Protein AF-A0A3D3SY87-F1 (afdb_monomer_lite)

Structure (mmCIF, N/CA/C/O backbone):
data_AF-A0A3D3SY87-F1
#
_entry.id   AF-A0A3D3SY87-F1
#
loop_
_atom_site.group_PDB
_atom_site.id
_atom_site.type_symbol
_atom_site.label_atom_id
_atom_site.label_alt_id
_atom_site.label_comp_id
_atom_site.label_asym_id
_atom_site.label_entity_id
_atom_site.label_seq_id
_atom_site.pdbx_PDB_ins_code
_atom_site.Cartn_x
_atom_site.Cartn_y
_atom_site.Cartn_z
_atom_site.occupancy
_atom_site.B_iso_or_equiv
_atom_site.auth_seq_id
_atom_site.auth_comp_id
_atom_site.auth_asym_id
_atom_site.auth_atom_id
_atom_site.pdbx_PDB_model_num
ATOM 1 N N . LEU A 1 1 ? 7.228 9.126 -14.084 1.00 74.38 1 LEU A N 1
ATOM 2 C CA . LEU A 1 1 ? 7.995 8.641 -15.252 1.00 74.38 1 LEU A CA 1
ATOM 3 C C . LEU A 1 1 ? 8.255 7.158 -15.000 1.00 74.38 1 LEU A C 1
ATOM 5 O O . LEU A 1 1 ? 9.196 6.832 -14.297 1.00 74.38 1 LEU A O 1
ATOM 9 N N . GLY A 1 2 ? 7.311 6.293 -15.384 1.00 86.38 2 GLY A N 1
ATOM 10 C CA . GLY A 1 2 ? 7.269 4.872 -14.997 1.00 86.38 2 GLY A CA 1
ATOM 11 C C . GLY A 1 2 ? 8.141 3.975 -15.876 1.00 86.38 2 GLY A C 1
ATOM 12 O O . GLY A 1 2 ? 7.645 2.997 -16.416 1.00 86.38 2 GLY A O 1
ATOM 13 N N . THR A 1 3 ? 9.404 4.349 -16.077 1.00 90.50 3 THR A N 1
ATOM 14 C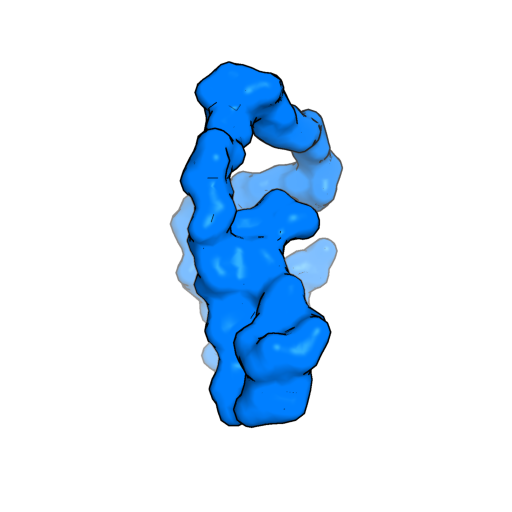 CA . THR A 1 3 ? 10.343 3.609 -16.932 1.00 90.50 3 THR A CA 1
ATOM 15 C C . THR A 1 3 ? 11.089 2.559 -16.097 1.00 90.50 3 THR A C 1
ATOM 17 O O . THR A 1 3 ? 11.707 2.943 -15.100 1.00 90.50 3 THR A O 1
ATOM 20 N N . PRO A 1 4 ? 11.044 1.261 -16.458 1.00 92.00 4 PRO A N 1
ATOM 21 C CA . PRO A 1 4 ? 11.728 0.205 -15.711 1.00 92.00 4 PRO A CA 1
ATOM 22 C C . PRO A 1 4 ? 13.259 0.311 -15.834 1.00 92.00 4 PRO A C 1
ATOM 24 O O . PRO A 1 4 ? 13.783 0.713 -16.873 1.00 92.00 4 PRO A O 1
ATOM 27 N N . ILE A 1 5 ? 13.978 -0.053 -14.765 1.00 93.06 5 ILE A N 1
ATOM 28 C CA . ILE A 1 5 ? 15.458 -0.029 -14.683 1.00 93.06 5 ILE A CA 1
ATOM 29 C C . ILE A 1 5 ? 16.066 -1.362 -14.220 1.00 93.06 5 ILE A C 1
ATOM 31 O O . ILE A 1 5 ? 17.283 -1.489 -14.111 1.00 93.06 5 ILE A O 1
ATOM 35 N N . ASP A 1 6 ? 15.225 -2.349 -13.931 1.00 94.00 6 ASP A N 1
ATOM 36 C CA . ASP A 1 6 ? 15.590 -3.670 -13.407 1.00 94.00 6 ASP A CA 1
ATOM 37 C C . ASP A 1 6 ? 16.027 -4.665 -14.498 1.00 94.00 6 ASP A C 1
ATOM 39 O O . ASP A 1 6 ? 16.360 -5.805 -14.188 1.00 94.00 6 ASP A O 1
ATOM 43 N N . GLN A 1 7 ? 16.066 -4.227 -15.764 1.00 92.62 7 GLN A N 1
ATOM 44 C CA . GLN A 1 7 ? 16.432 -5.025 -16.943 1.00 92.62 7 GLN A CA 1
ATOM 45 C C . GLN A 1 7 ? 15.495 -6.215 -17.219 1.00 92.62 7 GLN A C 1
ATOM 47 O O . GLN A 1 7 ? 15.845 -7.100 -18.000 1.00 92.62 7 GLN A O 1
ATOM 52 N N . ALA A 1 8 ? 14.290 -6.227 -16.642 1.00 92.56 8 ALA A N 1
ATOM 53 C CA . ALA A 1 8 ? 13.316 -7.305 -16.824 1.00 92.56 8 ALA A CA 1
ATOM 54 C C . ALA A 1 8 ? 12.442 -7.161 -18.090 1.00 92.56 8 ALA A C 1
ATOM 56 O O . ALA A 1 8 ? 11.517 -7.945 -18.292 1.00 92.56 8 ALA A O 1
ATOM 57 N N . GLY A 1 9 ? 12.744 -6.190 -18.959 1.00 90.06 9 GLY A N 1
ATOM 58 C CA . GLY A 1 9 ? 11.956 -5.868 -20.151 1.00 90.06 9 GLY A CA 1
ATOM 59 C C . GLY A 1 9 ? 10.999 -4.692 -19.936 1.00 90.06 9 GLY A C 1
ATOM 60 O O . GLY A 1 9 ? 11.134 -3.931 -18.978 1.00 90.06 9 GLY A O 1
ATOM 61 N N . GLU A 1 10 ? 10.065 -4.505 -20.870 1.00 90.75 10 GLU A N 1
ATOM 62 C CA . GLU A 1 10 ? 9.050 -3.449 -20.789 1.00 90.75 10 GLU A CA 1
ATOM 63 C C . GLU A 1 10 ? 7.865 -3.861 -19.900 1.00 90.75 10 GLU A C 1
ATOM 65 O O . GLU A 1 10 ? 7.570 -5.045 -19.736 1.00 90.75 10 GLU A O 1
ATOM 70 N N . ILE A 1 11 ? 7.174 -2.871 -19.326 1.00 90.06 11 ILE A N 1
ATOM 71 C CA . ILE A 1 11 ? 5.963 -3.096 -18.529 1.00 90.06 11 ILE A CA 1
ATOM 72 C C . ILE A 1 11 ? 4.767 -3.175 -19.483 1.00 90.06 11 ILE A C 1
ATOM 74 O O . ILE A 1 11 ? 4.360 -2.155 -20.037 1.00 90.06 11 ILE A O 1
ATOM 78 N N . ASP A 1 12 ? 4.188 -4.365 -19.641 1.00 90.62 12 ASP A N 1
ATOM 79 C CA . ASP A 1 12 ? 2.953 -4.565 -20.406 1.00 90.62 12 ASP A CA 1
ATOM 80 C C . ASP A 1 12 ? 1.732 -4.156 -19.562 1.00 90.62 12 ASP A C 1
ATOM 82 O O . ASP A 1 12 ? 1.231 -4.921 -18.735 1.00 90.62 12 ASP A O 1
ATOM 86 N N . ALA A 1 13 ? 1.296 -2.904 -19.713 1.00 91.00 13 ALA A N 1
ATOM 87 C CA . ALA A 1 13 ? 0.132 -2.350 -19.029 1.00 91.00 13 ALA A CA 1
ATOM 88 C C . ALA A 1 13 ? -0.896 -1.846 -20.049 1.00 91.00 13 ALA A C 1
ATOM 90 O O . ALA A 1 13 ? -0.593 -0.991 -20.877 1.00 91.00 13 ALA A O 1
ATOM 91 N N . ALA A 1 14 ? -2.135 -2.338 -19.952 1.00 92.25 14 ALA A N 1
ATOM 92 C CA . ALA A 1 14 ? -3.239 -1.884 -20.801 1.00 92.25 14 ALA A CA 1
ATOM 93 C C . ALA A 1 14 ? -3.730 -0.472 -20.431 1.00 92.25 14 ALA A C 1
ATOM 95 O O . ALA A 1 14 ? -4.174 0.279 -21.297 1.00 92.25 14 ALA A O 1
ATOM 96 N N . ASP A 1 15 ? -3.622 -0.110 -19.148 1.00 92.56 15 ASP A N 1
ATOM 97 C CA . ASP A 1 15 ? -4.184 1.115 -18.591 1.00 92.56 15 ASP A CA 1
ATOM 98 C C . ASP A 1 15 ? -3.121 1.967 -17.889 1.00 92.56 15 ASP A C 1
ATOM 100 O O . ASP A 1 15 ? -2.293 1.479 -17.116 1.00 92.56 15 ASP A O 1
ATOM 104 N N . HIS A 1 16 ? -3.209 3.282 -18.091 1.00 90.44 16 HIS A N 1
ATOM 105 C CA . HIS A 1 16 ? -2.386 4.272 -17.403 1.00 90.44 16 HIS A CA 1
ATOM 106 C C . HIS A 1 16 ? -3.264 5.342 -16.753 1.00 90.44 16 HIS A C 1
ATOM 108 O O . HIS A 1 16 ? -4.211 5.848 -17.352 1.00 90.44 16 HIS A O 1
ATOM 114 N N . MET A 1 17 ? -2.921 5.726 -15.522 1.00 91.44 17 MET A N 1
ATOM 115 C CA . MET A 1 17 ? -3.634 6.756 -14.766 1.00 91.44 17 MET A CA 1
ATOM 116 C C . MET A 1 17 ? -2.735 7.969 -14.491 1.00 91.44 17 MET A C 1
ATOM 118 O O . MET A 1 17 ? -1.519 7.817 -14.345 1.00 91.44 17 MET A O 1
ATOM 122 N N . PRO A 1 18 ? -3.307 9.183 -14.387 1.00 93.50 18 PRO A N 1
ATOM 123 C CA . PRO A 1 18 ? -2.549 10.370 -14.017 1.00 93.50 18 PRO A CA 1
ATOM 124 C C . PRO A 1 18 ? -2.022 10.269 -12.580 1.00 93.50 18 PRO A C 1
ATOM 126 O O . PRO A 1 18 ? -2.706 9.774 -11.685 1.00 93.50 18 PRO A O 1
ATOM 129 N N . ILE A 1 19 ? -0.822 10.814 -12.356 1.00 92.69 19 ILE A N 1
ATOM 130 C CA . ILE A 1 19 ? -0.172 10.859 -11.032 1.00 92.69 19 ILE A CA 1
ATOM 131 C C . ILE A 1 19 ? -1.012 11.673 -10.033 1.00 92.69 19 ILE A C 1
ATOM 133 O O . ILE A 1 19 ? -1.058 11.360 -8.847 1.00 92.69 19 ILE A O 1
ATOM 137 N N . HIS A 1 20 ? -1.714 12.696 -10.521 1.00 94.56 20 HIS A N 1
ATOM 138 C CA . HIS A 1 20 ? -2.638 13.495 -9.727 1.00 94.56 20 HIS A CA 1
ATOM 139 C C . HIS A 1 20 ? -4.079 13.172 -10.117 1.00 94.56 20 HIS A C 1
ATOM 141 O O . HIS A 1 20 ? -4.487 13.386 -11.259 1.00 94.56 20 HIS A O 1
ATOM 147 N N . ARG A 1 21 ? -4.864 12.698 -9.147 1.00 93.31 21 ARG A N 1
ATOM 148 C CA . ARG A 1 21 ? -6.305 12.466 -9.285 1.00 93.31 21 ARG A CA 1
ATOM 149 C C . ARG A 1 21 ? -7.024 12.844 -7.997 1.00 93.31 21 ARG A C 1
ATOM 151 O O . ARG A 1 21 ? -6.418 12.861 -6.927 1.00 93.31 21 ARG A O 1
ATOM 158 N N . LYS A 1 22 ? -8.316 13.151 -8.102 1.00 94.38 22 LYS A N 1
ATOM 159 C CA . LYS A 1 22 ? -9.147 13.407 -6.921 1.00 94.38 22 LYS A CA 1
ATOM 160 C C . LYS A 1 22 ? -9.273 12.127 -6.079 1.00 94.38 22 LYS A C 1
ATOM 162 O O . LYS A 1 22 ? -9.268 11.035 -6.655 1.00 94.38 22 LYS A O 1
ATOM 167 N N . PRO A 1 23 ? -9.376 12.247 -4.746 1.00 92.44 23 PRO A N 1
ATOM 168 C CA . PRO A 1 23 ? -9.693 11.102 -3.905 1.00 92.44 23 PRO A CA 1
ATOM 169 C C . PRO A 1 23 ? -11.106 10.575 -4.221 1.00 92.44 23 PRO A C 1
ATOM 171 O O . PRO A 1 23 ? -11.920 11.328 -4.768 1.00 92.44 23 PRO A O 1
ATOM 174 N N . PRO A 1 24 ? -11.408 9.313 -3.866 1.00 91.62 24 PRO A N 1
ATOM 175 C CA . PRO A 1 24 ? -12.762 8.772 -3.938 1.00 91.62 24 PRO A CA 1
ATOM 176 C C . PRO A 1 24 ? -13.754 9.615 -3.133 1.00 91.62 24 PRO A C 1
ATOM 178 O O . PRO A 1 24 ? -13.411 10.189 -2.092 1.00 91.62 24 PRO A O 1
ATOM 181 N N . THR A 1 25 ? -14.998 9.676 -3.595 1.00 93.56 25 THR A N 1
ATOM 182 C CA . THR A 1 25 ? -16.089 10.325 -2.863 1.00 93.56 25 THR A CA 1
ATOM 183 C C . THR A 1 25 ? -16.453 9.534 -1.607 1.00 93.56 25 THR A C 1
ATOM 185 O O . THR A 1 25 ? -16.158 8.348 -1.497 1.00 93.56 25 THR A O 1
ATOM 188 N N . TYR A 1 26 ? -17.143 10.170 -0.657 1.00 88.94 26 TYR A N 1
ATOM 189 C CA . TYR A 1 26 ? -17.602 9.494 0.562 1.00 88.94 26 TYR A CA 1
ATOM 190 C C . TYR A 1 26 ? -18.511 8.285 0.271 1.00 88.94 26 TYR A C 1
ATOM 192 O O . TYR A 1 26 ? -18.436 7.282 0.966 1.00 88.94 26 TYR A O 1
ATOM 200 N N . ALA A 1 27 ? -19.330 8.354 -0.785 1.00 91.25 27 ALA A N 1
ATOM 201 C CA . ALA A 1 27 ? -20.225 7.264 -1.179 1.00 91.25 27 ALA A CA 1
ATOM 202 C C . ALA A 1 27 ? -19.489 6.045 -1.771 1.00 91.25 27 ALA A C 1
ATOM 204 O O . ALA A 1 27 ? -20.039 4.949 -1.781 1.00 91.25 27 ALA A O 1
ATOM 205 N N . GLU A 1 28 ? -18.266 6.234 -2.272 1.00 89.94 28 GLU A N 1
ATOM 206 C CA . GLU A 1 28 ? -17.424 5.171 -2.837 1.00 89.94 28 GLU A CA 1
ATOM 207 C C . GLU A 1 28 ? -16.508 4.523 -1.786 1.00 89.94 28 GLU A C 1
ATOM 209 O O . GLU A 1 28 ? -15.851 3.523 -2.074 1.00 89.94 28 GLU A O 1
ATOM 214 N N . GLN A 1 29 ? -16.427 5.088 -0.578 1.00 88.94 29 GLN A N 1
ATOM 215 C CA . GLN A 1 29 ? -15.609 4.543 0.503 1.00 88.94 29 GLN A CA 1
ATOM 216 C C . GLN A 1 29 ? -16.323 3.357 1.158 1.00 88.94 29 GLN A C 1
ATOM 218 O O . GLN A 1 29 ? -17.503 3.437 1.500 1.00 88.94 29 GLN A O 1
ATOM 223 N N . SER A 1 30 ? -15.600 2.249 1.344 1.00 85.75 30 SER A N 1
ATOM 224 C CA . SER A 1 30 ? -16.126 1.107 2.093 1.00 85.75 30 SER A CA 1
ATOM 225 C C . SER A 1 30 ? -16.269 1.463 3.572 1.00 85.75 30 SER A C 1
ATOM 227 O O . SER A 1 30 ? -15.403 2.120 4.145 1.00 85.75 30 SER A O 1
ATOM 229 N N . SER A 1 31 ? -17.342 0.9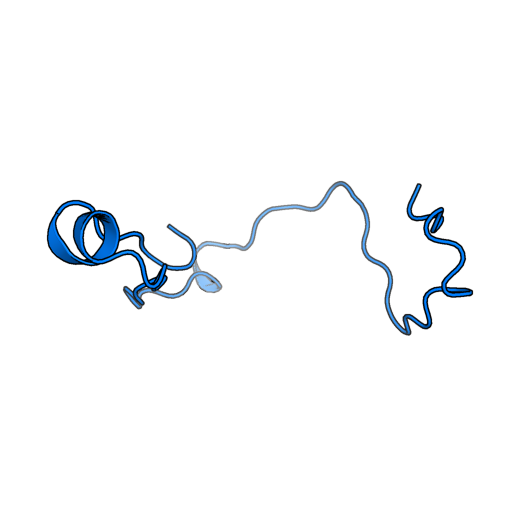87 4.202 1.00 81.56 31 SER A N 1
ATOM 230 C CA . SER A 1 31 ? -17.518 1.032 5.656 1.00 81.56 31 SER A CA 1
ATOM 231 C C . SER A 1 31 ? -16.952 -0.202 6.366 1.00 81.56 31 SER A C 1
ATOM 233 O O . SER A 1 31 ? -16.987 -0.264 7.597 1.00 81.56 31 SER A O 1
ATOM 235 N N . SER A 1 32 ? -16.457 -1.195 5.616 1.00 82.62 32 SER A N 1
ATOM 236 C CA . SER A 1 32 ? -15.833 -2.388 6.188 1.00 82.62 32 SER A CA 1
ATOM 237 C C . SER A 1 32 ? -14.501 -2.044 6.846 1.00 82.62 32 SER A C 1
ATOM 239 O O . SER A 1 32 ? -13.692 -1.290 6.309 1.00 82.62 32 SER A O 1
ATOM 241 N N . VAL A 1 33 ? -14.265 -2.633 8.018 1.00 80.00 33 VAL A N 1
ATOM 242 C CA . VAL A 1 33 ? -12.951 -2.621 8.658 1.00 80.00 33 VAL A CA 1
ATOM 243 C C . VAL A 1 33 ? -12.304 -3.965 8.373 1.00 80.00 33 VAL A C 1
ATOM 245 O O . VAL A 1 33 ? -12.555 -4.948 9.067 1.00 80.00 33 VAL A O 1
ATOM 248 N N . ASP A 1 34 ? -11.494 -4.002 7.322 1.00 88.56 34 ASP A N 1
ATOM 249 C CA . ASP A 1 34 ? -10.713 -5.179 6.958 1.00 88.56 34 ASP A CA 1
ATOM 250 C C . ASP A 1 34 ? -9.286 -5.038 7.501 1.00 88.56 34 ASP A C 1
ATOM 252 O O . ASP A 1 34 ? -8.696 -3.964 7.423 1.00 88.56 34 ASP A O 1
ATOM 256 N N . LEU A 1 35 ? -8.703 -6.110 8.039 1.00 90.12 35 LEU A N 1
ATOM 257 C CA . LEU A 1 35 ? -7.325 -6.100 8.543 1.00 90.12 35 LEU A CA 1
ATOM 258 C C . LEU A 1 35 ? -6.308 -6.270 7.405 1.00 90.12 35 LEU A C 1
ATOM 260 O O . LEU A 1 35 ? -6.475 -7.106 6.509 1.00 90.12 35 LEU A O 1
ATOM 264 N N . LEU A 1 36 ? -5.238 -5.477 7.452 1.00 93.25 36 LEU A N 1
ATOM 265 C CA . LEU A 1 36 ? -4.025 -5.638 6.662 1.00 93.25 36 LEU A CA 1
ATOM 266 C C . LEU A 1 36 ? -3.051 -6.507 7.459 1.00 93.25 36 LEU A C 1
ATOM 268 O O . LEU A 1 36 ? -2.295 -6.015 8.294 1.00 93.25 36 LEU A O 1
ATOM 272 N N . GLU A 1 37 ? -3.094 -7.810 7.201 1.00 93.88 37 GLU A N 1
ATOM 273 C CA . GLU A 1 37 ? -2.189 -8.766 7.834 1.00 93.88 37 GLU A CA 1
ATOM 274 C C . GLU A 1 37 ? -0.752 -8.541 7.364 1.00 93.88 37 GLU A C 1
AT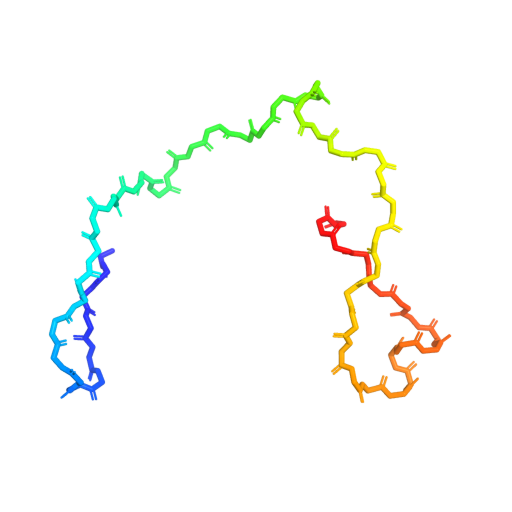OM 276 O O . GLU A 1 37 ? -0.468 -8.512 6.163 1.00 93.88 37 GLU A O 1
ATOM 281 N N . THR A 1 38 ? 0.162 -8.394 8.322 1.00 94.06 38 THR A N 1
ATOM 282 C CA . THR A 1 38 ? 1.590 -8.203 8.039 1.00 94.06 38 THR A CA 1
ATOM 283 C C . THR A 1 38 ? 2.376 -9.509 8.111 1.00 94.06 38 THR A C 1
ATOM 285 O O . THR A 1 38 ? 3.479 -9.599 7.575 1.00 94.06 38 THR A O 1
ATOM 288 N N . GLY A 1 39 ? 1.831 -10.521 8.797 1.00 94.88 39 GLY A N 1
ATOM 289 C CA . GLY A 1 39 ? 2.530 -11.764 9.124 1.00 94.88 39 GLY A CA 1
ATOM 290 C C . GLY A 1 39 ? 3.512 -11.612 10.291 1.00 94.88 39 GLY A C 1
ATOM 291 O O . GLY A 1 39 ? 4.193 -12.570 10.665 1.00 94.88 39 GLY A O 1
ATOM 292 N N . ILE A 1 40 ? 3.594 -10.423 10.896 1.00 96.25 40 ILE A N 1
ATOM 293 C CA . ILE A 1 40 ? 4.449 -10.133 12.042 1.00 96.25 40 ILE A CA 1
ATOM 294 C C . ILE A 1 40 ? 3.573 -10.148 13.290 1.00 96.25 40 ILE A C 1
ATOM 296 O O . ILE A 1 40 ? 2.875 -9.187 13.596 1.00 96.25 40 ILE A O 1
ATOM 300 N N . LYS A 1 41 ? 3.684 -11.228 14.070 1.00 93.44 41 LYS A N 1
ATOM 301 C CA . LYS A 1 41 ? 2.856 -11.500 15.261 1.00 93.44 41 LYS A CA 1
ATOM 302 C C . LYS A 1 41 ? 2.674 -10.304 16.200 1.00 93.44 41 LYS A C 1
ATOM 304 O O . LYS A 1 41 ? 1.578 -10.086 16.699 1.00 93.44 41 LYS A O 1
ATOM 309 N N . VAL A 1 42 ? 3.748 -9.567 16.486 1.00 95.81 42 VAL A N 1
ATOM 310 C CA . VAL A 1 42 ? 3.684 -8.416 17.403 1.00 95.81 42 VAL A CA 1
ATOM 311 C C . VAL A 1 42 ? 2.829 -7.294 16.815 1.00 95.81 42 VAL A C 1
ATOM 313 O O . VAL A 1 42 ? 2.041 -6.700 17.543 1.00 95.81 42 VAL A O 1
ATOM 316 N N . ILE A 1 43 ? 2.951 -7.031 15.513 1.00 93.19 43 ILE A N 1
ATOM 317 C CA . ILE A 1 43 ? 2.174 -5.996 14.826 1.00 93.19 43 ILE A CA 1
ATOM 318 C C . ILE A 1 43 ? 0.717 -6.438 14.748 1.00 93.19 43 ILE A C 1
ATOM 320 O O . ILE A 1 43 ? -0.155 -5.732 15.237 1.00 93.19 43 ILE A O 1
ATOM 324 N N . ASP A 1 44 ? 0.465 -7.649 14.258 1.00 93.62 44 ASP A N 1
ATOM 325 C CA . ASP A 1 44 ? -0.898 -8.138 14.047 1.00 93.62 44 ASP A CA 1
ATOM 326 C C . ASP A 1 44 ? -1.696 -8.267 15.365 1.00 93.62 44 ASP A C 1
ATOM 328 O O . ASP A 1 44 ? -2.914 -8.108 15.362 1.00 93.62 44 ASP A O 1
ATOM 332 N N . LEU A 1 45 ? -1.029 -8.515 16.505 1.00 91.38 45 LEU A N 1
ATOM 333 C CA . LEU A 1 45 ? -1.683 -8.661 17.814 1.00 91.38 45 LEU A CA 1
ATOM 334 C C . LEU A 1 45 ? -1.804 -7.348 18.605 1.00 91.38 45 LEU A C 1
ATOM 336 O O . LEU A 1 45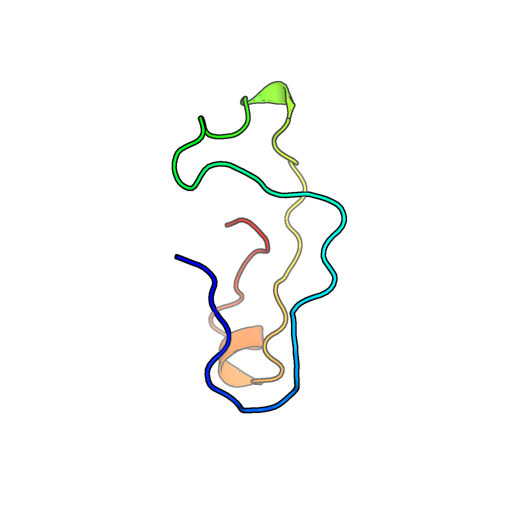 ? -2.802 -7.148 19.293 1.00 91.38 45 LEU A O 1
ATOM 340 N N . ILE A 1 46 ? -0.780 -6.488 18.578 1.00 94.50 46 ILE A N 1
ATOM 341 C CA . ILE A 1 46 ? -0.706 -5.302 19.453 1.00 94.50 46 ILE A CA 1
ATOM 342 C C . ILE A 1 46 ? -1.092 -4.020 18.711 1.00 94.50 46 ILE A C 1
ATOM 344 O O . ILE A 1 46 ? -1.649 -3.106 19.318 1.00 94.50 46 ILE A O 1
ATOM 348 N N . MET A 1 47 ? -0.798 -3.935 17.413 1.00 93.38 47 MET A N 1
ATOM 349 C CA . MET A 1 47 ? -1.029 -2.752 16.577 1.00 93.38 47 MET A CA 1
ATOM 350 C C . MET A 1 47 ? -1.575 -3.158 15.200 1.00 93.38 47 MET A C 1
ATOM 352 O O . MET A 1 47 ? -0.910 -2.932 14.184 1.00 93.38 47 MET A O 1
ATOM 356 N N . PRO A 1 48 ? -2.764 -3.782 15.151 1.00 89.50 48 PRO A N 1
ATOM 357 C CA . PRO A 1 48 ? -3.370 -4.178 13.889 1.00 89.50 48 PRO A CA 1
ATOM 358 C C . PRO A 1 48 ? -3.575 -2.970 12.960 1.00 89.50 48 PRO A C 1
ATOM 360 O O . PRO A 1 48 ? -3.999 -1.902 13.406 1.00 89.50 48 PRO A O 1
ATOM 363 N N . ILE A 1 49 ? -3.303 -3.151 11.664 1.00 91.88 49 ILE A N 1
ATOM 364 C CA . ILE A 1 49 ? -3.449 -2.111 10.633 1.00 91.88 49 ILE A CA 1
ATOM 365 C C . ILE A 1 49 ? -4.708 -2.400 9.810 1.00 91.88 49 ILE A C 1
ATOM 367 O O . ILE A 1 49 ? -4.899 -3.527 9.361 1.00 91.88 49 ILE A O 1
ATOM 371 N N . SER A 1 50 ? -5.557 -1.400 9.577 1.00 91.19 50 SER A N 1
ATOM 372 C CA . SER A 1 50 ? -6.736 -1.535 8.709 1.00 91.19 50 SER A CA 1
ATOM 373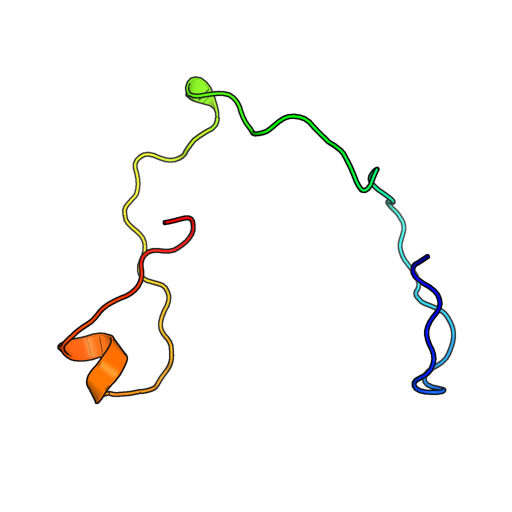 C C . SER A 1 50 ? -6.367 -1.361 7.228 1.00 91.19 50 SER A C 1
ATOM 375 O O . SER A 1 50 ? -5.592 -0.473 6.871 1.00 91.19 50 SER A O 1
ATOM 377 N N . LYS A 1 51 ? -6.944 -2.167 6.332 1.00 87.75 51 LYS A N 1
ATOM 378 C CA . LYS A 1 51 ? -6.866 -1.979 4.875 1.00 87.75 51 LYS A CA 1
ATOM 379 C C . LYS A 1 51 ? -7.598 -0.699 4.489 1.00 87.75 51 LYS A C 1
ATOM 381 O O . LYS A 1 51 ? -8.779 -0.549 4.776 1.00 87.75 51 LYS A O 1
ATOM 386 N N . GLY A 1 52 ? -6.891 0.203 3.810 1.00 84.38 52 GLY A N 1
ATOM 387 C CA . GLY A 1 52 ? -7.439 1.508 3.435 1.00 84.38 52 GLY A CA 1
ATOM 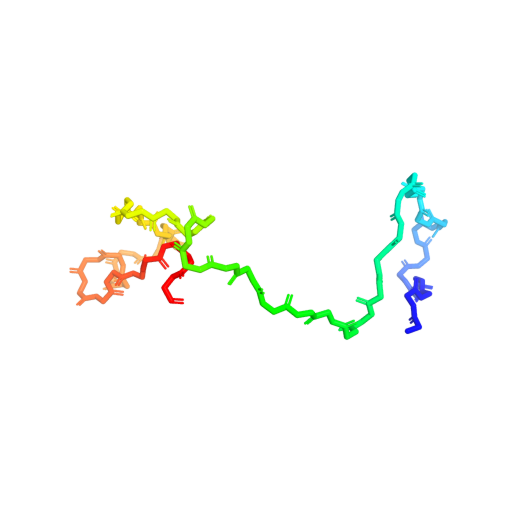388 C C . GLY A 1 52 ? -7.642 2.469 4.613 1.00 84.38 52 GLY A C 1
ATOM 389 O O . GLY A 1 52 ? -8.320 3.476 4.418 1.00 84.38 52 GLY A O 1
ATOM 390 N N . GLY A 1 53 ? -7.094 2.138 5.796 1.00 62.81 53 GLY A N 1
ATOM 391 C CA . GLY A 1 53 ? -7.036 3.031 6.958 1.00 62.81 53 GLY A CA 1
ATOM 392 C C . GLY A 1 53 ? -6.204 4.284 6.722 1.00 62.81 53 GLY A C 1
ATOM 393 O O . GLY A 1 53 ? -5.383 4.295 5.775 1.00 62.81 53 GLY A O 1
#

pLDDT: mean 90.26, std 5.57, range [62.81, 96.25]

Sequence (53 aa):
LGTPIDQAGEIDAADHMPIHRKPPTYAEQSSSVDLLETGIKVIDLIMPISKGG

Radius of gyration: 17.3 Å; chains: 1; bounding box: 37×25×40 Å

Secondary structure (DSSP, 8-state):
-----SSS-----S----SS-PPPPGGGS-----EE--S-HHHHHHS-EETT-

Foldseek 3Di:
DPADDPPPDDDDDPDDDDPDDDDDDPVPDDPDFAWDDPVDVCCCPPPTDTDVD